Protein AF-A0A813FZG9-F1 (afdb_monomer_lite)

InterPro domains:
  IPR003953 FAD-dependent oxidoreductase 2, FAD-binding domain [PF00890] (6-76)
  IPR036188 FAD/NAD(P)-binding domain superfamily [G3DSA:3.50.50.60] (2-83)
  IPR036188 FAD/NAD(P)-binding domain superfamily [SSF51905] (5-79)
  IPR050315 FAD-dependent oxidoreductase 2 [PTHR43400] (5-80)

Radius of gyration: 17.81 Å; chains: 1; bounding box: 42×37×45 Å

Organism: Polarella glacialis (NCBI:txid89957)

Foldseek 3Di:
DDDDAAEFEDPAPVRVVVQVVCVVVPGPHHHYDYPQDVVVQVPDDDPHCPDVNSVDPVDDDDWPDPVCVVVVNDPTDPVVVVD

Structure (mmCIF, N/CA/C/O backbone):
data_AF-A0A813FZG9-F1
#
_entry.id   AF-A0A813FZG9-F1
#
loop_
_atom_site.group_PDB
_atom_site.id
_atom_site.type_symbol
_atom_site.label_atom_id
_atom_site.label_alt_id
_atom_site.label_comp_id
_atom_site.label_asym_id
_atom_site.label_entity_id
_atom_site.label_seq_id
_atom_site.pdbx_PDB_ins_code
_atom_site.Cartn_x
_atom_site.Cartn_y
_atom_site.Cartn_z
_atom_site.occupancy
_atom_site.B_iso_or_equiv
_atom_site.auth_seq_id
_atom_site.auth_comp_id
_atom_site.auth_asym_id
_atom_site.auth_atom_id
_atom_site.pdbx_PDB_model_num
ATOM 1 N N . SER A 1 1 ? 7.759 -20.057 -20.847 1.00 63.50 1 SER A N 1
ATOM 2 C CA . SER A 1 1 ? 6.754 -18.975 -20.833 1.00 63.50 1 SER A CA 1
ATOM 3 C C . SER A 1 1 ? 7.470 -17.651 -20.627 1.00 63.50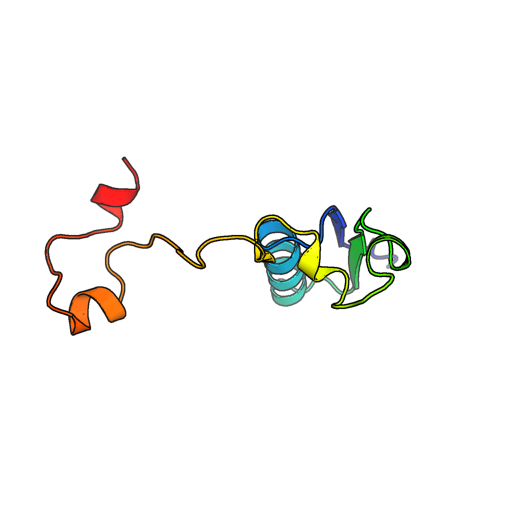 1 SER A C 1
ATOM 5 O O . SER A 1 1 ? 8.205 -17.541 -19.654 1.00 63.50 1 SER A O 1
ATOM 7 N N . CYS A 1 2 ? 7.307 -16.679 -21.523 1.00 57.81 2 CYS A N 1
ATOM 8 C CA . CYS A 1 2 ? 7.779 -15.313 -21.284 1.00 57.81 2 CYS A CA 1
ATOM 9 C C . CYS A 1 2 ? 6.725 -14.604 -20.420 1.00 57.81 2 CYS A C 1
ATOM 11 O O . CYS A 1 2 ? 5.575 -14.510 -20.844 1.00 57.81 2 CYS A O 1
ATOM 13 N N . SER A 1 3 ? 7.066 -14.212 -19.191 1.00 72.62 3 SER A N 1
ATOM 14 C CA . SER A 1 3 ? 6.205 -13.365 -18.358 1.00 72.62 3 SER A CA 1
ATOM 15 C C . SER A 1 3 ? 6.637 -11.918 -18.532 1.00 72.62 3 SER A C 1
ATOM 17 O O . SER A 1 3 ? 7.820 -11.629 -18.386 1.00 72.62 3 SER A O 1
ATOM 19 N N . LEU A 1 4 ? 5.692 -11.030 -18.834 1.00 80.94 4 LEU A N 1
ATOM 20 C CA . LEU A 1 4 ? 5.943 -9.592 -18.808 1.00 80.94 4 LEU A CA 1
ATOM 21 C C . LEU A 1 4 ? 5.918 -9.095 -17.352 1.00 80.94 4 LEU A C 1
ATOM 23 O O . LEU A 1 4 ? 5.100 -9.598 -16.573 1.00 80.94 4 LEU A O 1
ATOM 27 N N . PRO A 1 5 ? 6.776 -8.131 -16.977 1.00 90.62 5 PRO A N 1
ATOM 28 C CA . PRO A 1 5 ? 6.754 -7.549 -15.642 1.00 90.62 5 PRO A CA 1
ATOM 29 C C . PRO A 1 5 ? 5.489 -6.715 -15.428 1.00 90.62 5 PRO A C 1
ATOM 31 O O . PRO A 1 5 ? 4.965 -6.095 -16.357 1.00 90.62 5 PRO A O 1
ATOM 34 N N . VAL A 1 6 ? 5.025 -6.642 -14.180 1.00 96.56 6 VAL A N 1
ATOM 35 C CA . VAL A 1 6 ? 4.072 -5.599 -13.781 1.00 96.56 6 VAL A CA 1
ATOM 36 C C . VAL A 1 6 ? 4.845 -4.289 -13.692 1.00 96.56 6 VAL A C 1
ATOM 38 O O . VAL A 1 6 ? 5.766 -4.173 -12.888 1.00 96.56 6 VAL A O 1
ATOM 41 N N . VAL A 1 7 ? 4.482 -3.306 -14.514 1.00 97.00 7 VAL A N 1
ATOM 42 C CA . VAL A 1 7 ? 5.113 -1.982 -14.492 1.00 97.00 7 VAL A CA 1
ATOM 43 C C . VAL A 1 7 ? 4.243 -1.019 -13.693 1.00 97.00 7 VAL A C 1
ATOM 45 O O . VAL A 1 7 ? 3.092 -0.769 -14.046 1.00 97.00 7 VAL A O 1
ATOM 48 N N . VAL A 1 8 ? 4.808 -0.469 -12.624 1.00 96.06 8 VAL A N 1
ATOM 49 C CA . VAL A 1 8 ? 4.194 0.556 -11.781 1.00 96.06 8 VAL A CA 1
ATOM 50 C C . VAL A 1 8 ? 4.869 1.892 -12.063 1.00 96.06 8 VAL A C 1
ATOM 52 O O . VAL A 1 8 ? 6.090 2.003 -11.987 1.00 96.06 8 VAL A O 1
ATOM 55 N N . VAL A 1 9 ? 4.076 2.915 -12.378 1.00 94.62 9 VAL A N 1
ATOM 56 C CA . VAL A 1 9 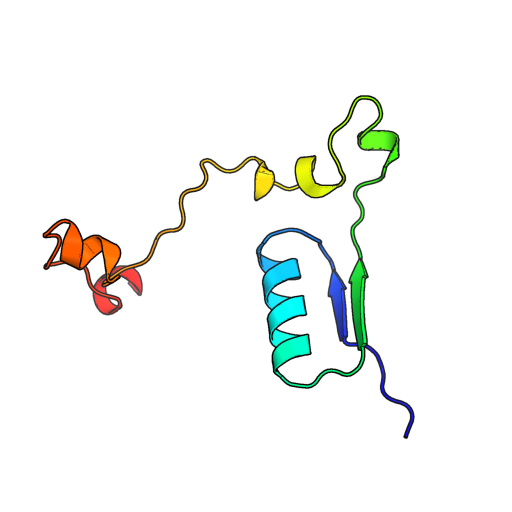? 4.571 4.271 -12.647 1.00 94.62 9 VAL A CA 1
ATOM 57 C C . VAL A 1 9 ? 4.258 5.168 -11.451 1.00 94.62 9 VAL A C 1
ATOM 59 O O . VAL A 1 9 ? 3.094 5.372 -11.109 1.00 94.62 9 VAL A O 1
ATOM 62 N N . GLY A 1 10 ? 5.308 5.703 -10.837 1.00 89.94 10 GLY A N 1
ATOM 63 C CA . GLY A 1 10 ? 5.295 6.507 -9.621 1.00 89.94 10 GLY A CA 1
ATOM 64 C C . GLY A 1 10 ? 5.724 5.703 -8.392 1.00 89.94 10 GLY A C 1
ATOM 65 O O . GLY A 1 10 ? 5.172 4.641 -8.110 1.00 89.94 10 GLY A O 1
ATOM 66 N N . SER A 1 11 ? 6.667 6.235 -7.612 1.00 89.44 11 SER A N 1
ATOM 67 C CA . SER A 1 11 ? 7.158 5.629 -6.363 1.00 89.44 11 SER A CA 1
ATOM 68 C C . SER A 1 11 ? 6.584 6.285 -5.097 1.00 89.44 11 SER A C 1
ATOM 70 O O . SER A 1 11 ? 7.191 6.223 -4.030 1.00 89.44 11 SER A O 1
ATOM 72 N N . GLY A 1 12 ? 5.416 6.931 -5.195 1.00 88.44 12 GLY A N 1
ATOM 73 C CA . GLY A 1 12 ? 4.635 7.380 -4.032 1.00 88.44 12 GLY A CA 1
ATOM 74 C C . GLY A 1 12 ? 3.893 6.230 -3.332 1.00 88.44 12 GLY A C 1
ATOM 75 O O . GLY A 1 12 ? 3.961 5.085 -3.779 1.00 88.44 12 GLY A O 1
ATOM 76 N N . ALA A 1 13 ? 3.127 6.526 -2.268 1.00 91.12 13 ALA A N 1
ATOM 77 C CA . ALA A 1 13 ? 2.412 5.497 -1.490 1.00 91.12 13 ALA A CA 1
ATOM 78 C C . ALA A 1 13 ? 1.592 4.540 -2.366 1.00 91.12 13 ALA A C 1
ATOM 80 O O . ALA A 1 13 ? 1.727 3.327 -2.239 1.00 91.12 13 ALA A O 1
ATOM 81 N N . ALA A 1 14 ? 0.772 5.078 -3.274 1.00 94.06 14 ALA A N 1
ATOM 82 C CA . ALA A 1 14 ? -0.081 4.262 -4.134 1.00 94.06 14 ALA A CA 1
ATOM 83 C C . ALA A 1 14 ? 0.732 3.296 -5.014 1.00 94.06 14 ALA A C 1
ATOM 85 O O . ALA A 1 14 ? 0.381 2.124 -5.119 1.00 94.06 14 ALA A O 1
ATOM 86 N N . GLY A 1 15 ? 1.837 3.767 -5.600 1.00 94.62 15 GLY A N 1
ATOM 87 C CA . GLY A 1 15 ? 2.697 2.947 -6.450 1.00 94.62 15 GLY A CA 1
ATOM 88 C C . GLY A 1 15 ? 3.427 1.860 -5.666 1.00 94.62 15 GLY A C 1
ATOM 89 O O . GLY A 1 15 ? 3.377 0.691 -6.041 1.00 94.62 15 GLY A O 1
ATOM 90 N N . LEU A 1 16 ? 4.024 2.200 -4.523 1.00 93.50 16 LEU A N 1
ATOM 91 C CA . LEU A 1 16 ? 4.698 1.211 -3.674 1.00 93.50 16 LEU A CA 1
ATOM 92 C C . LEU A 1 16 ? 3.724 0.148 -3.141 1.00 93.50 16 LEU A C 1
ATOM 94 O O . LEU A 1 16 ? 4.047 -1.039 -3.156 1.00 93.50 16 LEU A O 1
ATOM 98 N N . VAL A 1 17 ? 2.513 0.546 -2.733 1.00 96.31 17 VAL A N 1
ATOM 99 C CA . VAL A 1 17 ? 1.463 -0.392 -2.304 1.00 96.31 17 VAL A CA 1
ATOM 100 C C . VAL A 1 17 ? 1.005 -1.276 -3.465 1.00 96.31 17 VAL A C 1
ATOM 102 O O . VAL A 1 17 ? 0.859 -2.482 -3.278 1.00 96.31 17 VAL A O 1
ATOM 105 N N . ALA A 1 18 ? 0.830 -0.724 -4.669 1.00 96.94 18 ALA A N 1
ATOM 106 C CA . ALA A 1 18 ? 0.482 -1.505 -5.856 1.00 96.94 18 ALA A CA 1
ATOM 107 C C . ALA A 1 18 ? 1.580 -2.516 -6.221 1.00 96.94 18 ALA A C 1
ATOM 109 O O . ALA A 1 18 ? 1.279 -3.676 -6.507 1.00 96.94 18 ALA A O 1
ATOM 110 N N . ALA A 1 19 ? 2.850 -2.108 -6.156 1.00 96.69 19 ALA A N 1
ATOM 111 C CA . ALA A 1 19 ? 3.990 -2.980 -6.411 1.00 96.69 19 ALA A CA 1
ATOM 112 C C . ALA A 1 19 ? 4.070 -4.128 -5.391 1.00 96.69 19 ALA A C 1
ATOM 114 O O . ALA A 1 19 ? 4.238 -5.291 -5.767 1.00 96.69 19 ALA A O 1
ATOM 115 N N . LEU A 1 20 ? 3.880 -3.816 -4.105 1.00 97.25 20 LEU A N 1
ATOM 116 C CA . LEU A 1 20 ? 3.837 -4.809 -3.034 1.00 97.25 20 LEU A CA 1
ATOM 117 C C . LEU A 1 20 ? 2.655 -5.774 -3.195 1.00 97.25 20 LEU A C 1
ATOM 119 O O . LEU A 1 20 ? 2.828 -6.983 -3.034 1.00 97.25 20 LEU A O 1
ATOM 123 N N . ALA A 1 21 ? 1.470 -5.265 -3.536 1.00 98.06 21 ALA A N 1
ATOM 124 C CA . ALA A 1 21 ? 0.283 -6.082 -3.772 1.00 98.06 21 ALA A CA 1
ATOM 125 C C . ALA A 1 21 ? 0.476 -7.029 -4.966 1.00 98.06 21 ALA A C 1
ATOM 127 O O . ALA A 1 21 ? 0.165 -8.212 -4.859 1.00 98.06 21 ALA A O 1
ATOM 128 N N . ALA A 1 22 ? 1.049 -6.543 -6.073 1.00 96.69 22 ALA A N 1
ATOM 129 C CA . ALA A 1 22 ? 1.356 -7.361 -7.245 1.00 96.69 22 ALA A CA 1
ATOM 130 C C . ALA A 1 22 ? 2.369 -8.471 -6.921 1.00 96.69 22 ALA A C 1
ATOM 132 O O . ALA A 1 22 ? 2.146 -9.630 -7.273 1.00 96.69 22 ALA A O 1
ATOM 133 N N . SER A 1 23 ? 3.442 -8.134 -6.199 1.00 96.44 23 SER A N 1
ATOM 134 C CA . SER A 1 23 ? 4.428 -9.107 -5.713 1.00 96.44 23 SER A CA 1
ATOM 135 C C . SER A 1 23 ? 3.774 -10.165 -4.812 1.00 96.44 23 SER A C 1
ATOM 137 O O . SER A 1 23 ? 3.913 -11.365 -5.048 1.00 96.44 23 SER A O 1
ATOM 139 N N . SER A 1 24 ? 2.947 -9.733 -3.853 1.00 97.50 24 SER A N 1
ATOM 140 C CA . SER A 1 24 ? 2.218 -10.624 -2.934 1.00 97.50 24 SER A CA 1
ATOM 141 C C . SER A 1 24 ? 1.202 -11.525 -3.647 1.00 97.50 24 SER A C 1
ATOM 143 O O . SER A 1 24 ? 0.922 -12.627 -3.184 1.00 97.50 24 SER A O 1
ATOM 145 N N . ALA A 1 25 ? 0.668 -11.083 -4.787 1.00 96.88 25 ALA A N 1
ATOM 146 C CA . ALA A 1 25 ? -0.231 -11.859 -5.638 1.00 96.88 25 ALA A CA 1
ATOM 147 C C . ALA A 1 25 ? 0.503 -12.837 -6.582 1.00 96.88 25 ALA A C 1
ATOM 149 O O . ALA A 1 25 ? -0.145 -13.532 -7.365 1.00 96.88 25 ALA A O 1
ATOM 150 N N . GLY A 1 26 ? 1.838 -12.915 -6.518 1.00 95.25 26 GLY A N 1
ATOM 151 C CA . GLY A 1 26 ? 2.644 -13.873 -7.278 1.00 95.25 26 GLY A CA 1
ATOM 152 C C . GLY A 1 26 ? 3.226 -13.339 -8.588 1.00 95.25 26 GLY A C 1
ATOM 153 O O . GLY A 1 26 ? 3.692 -14.134 -9.411 1.00 95.25 26 GLY A O 1
ATOM 154 N N . ALA A 1 27 ? 3.226 -12.020 -8.809 1.00 95.31 27 ALA A N 1
ATOM 155 C CA . ALA A 1 27 ? 3.978 -11.439 -9.917 1.00 95.31 27 ALA A CA 1
ATOM 156 C C . ALA A 1 27 ? 5.472 -11.766 -9.756 1.00 95.31 27 ALA A C 1
ATOM 158 O O . ALA A 1 27 ? 6.084 -11.449 -8.739 1.00 95.31 27 ALA A O 1
ATOM 159 N N . LYS A 1 28 ? 6.061 -12.408 -10.771 1.00 93.50 28 LYS A N 1
ATOM 160 C CA . LYS A 1 28 ? 7.477 -12.819 -10.744 1.00 93.50 28 LYS A CA 1
ATOM 161 C C . LYS A 1 28 ? 8.438 -11.640 -10.838 1.00 93.50 28 LYS A C 1
ATOM 163 O O . LYS A 1 28 ? 9.558 -11.728 -10.351 1.00 93.50 28 LYS A O 1
ATOM 168 N N . GLU A 1 29 ? 7.999 -10.571 -11.492 1.00 95.56 29 GLU A N 1
ATOM 169 C CA . GLU A 1 29 ? 8.781 -9.367 -11.713 1.00 95.56 29 GLU A CA 1
ATOM 170 C C . GLU A 1 29 ? 7.860 -8.148 -11.635 1.00 95.56 29 GLU A C 1
ATOM 172 O O . GLU A 1 29 ? 6.794 -8.111 -12.261 1.00 95.56 29 GLU A O 1
ATOM 177 N N . VAL A 1 30 ? 8.276 -7.164 -10.840 1.00 96.81 30 VAL A N 1
ATOM 178 C CA . VAL A 1 30 ? 7.596 -5.881 -10.680 1.00 96.81 30 VAL A CA 1
ATOM 179 C C . VAL A 1 30 ? 8.637 -4.785 -10.870 1.00 96.81 30 VAL A C 1
ATOM 181 O O . VAL A 1 30 ? 9.619 -4.730 -10.133 1.00 96.81 30 VAL A O 1
ATOM 184 N N . LEU A 1 31 ? 8.423 -3.924 -11.861 1.00 95.25 31 LEU A N 1
ATOM 185 C CA . LEU A 1 31 ? 9.287 -2.789 -12.167 1.00 95.25 31 LEU A CA 1
ATOM 186 C C . LEU A 1 31 ? 8.594 -1.501 -11.729 1.00 95.25 31 LEU A C 1
ATOM 188 O O . LEU A 1 31 ? 7.478 -1.225 -12.162 1.00 95.25 31 LEU A O 1
ATOM 192 N N . ILE A 1 32 ? 9.263 -0.705 -10.898 1.00 93.38 32 ILE A N 1
ATOM 193 C CA . ILE A 1 32 ? 8.770 0.601 -10.450 1.00 93.38 32 ILE A CA 1
ATOM 194 C C . ILE A 1 32 ? 9.577 1.681 -11.166 1.00 93.38 32 ILE A C 1
ATOM 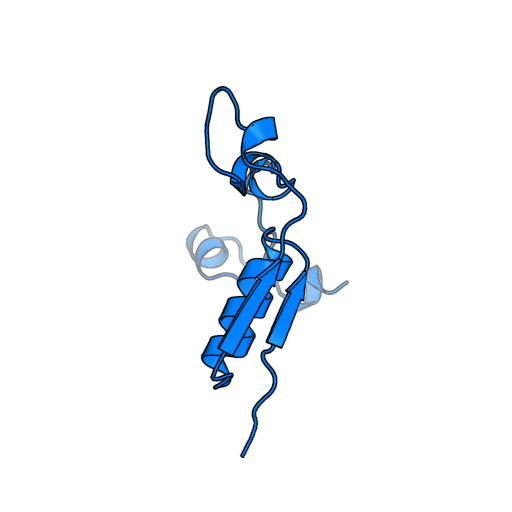196 O O . ILE A 1 32 ? 10.804 1.678 -11.104 1.00 93.38 32 ILE A O 1
ATOM 200 N N . LEU A 1 33 ? 8.889 2.593 -11.847 1.00 91.75 33 LEU A N 1
ATOM 201 C CA . LEU A 1 33 ? 9.487 3.722 -12.554 1.00 91.75 33 LEU A CA 1
ATOM 202 C C . LEU A 1 33 ? 9.100 5.023 -11.857 1.00 91.75 33 LEU A C 1
ATOM 204 O O . LEU A 1 33 ? 7.924 5.247 -11.593 1.00 91.75 33 LEU A O 1
ATOM 208 N N . GLU A 1 34 ? 10.066 5.899 -11.612 1.00 87.81 34 GLU A N 1
ATOM 209 C CA . GLU A 1 34 ? 9.844 7.238 -11.061 1.00 87.81 34 GLU A CA 1
ATOM 210 C C . GLU A 1 34 ? 10.574 8.270 -11.928 1.00 87.81 34 GLU A C 1
ATOM 212 O O . GLU A 1 34 ? 11.656 8.000 -12.446 1.00 87.81 34 GLU A O 1
ATOM 217 N N . LYS A 1 35 ? 9.947 9.435 -12.128 1.00 85.62 35 LYS A N 1
ATOM 218 C CA . LYS A 1 35 ? 10.492 10.543 -12.921 1.00 85.62 35 LYS A CA 1
ATOM 219 C C . LYS A 1 35 ? 11.496 11.369 -12.122 1.00 85.62 35 LYS A C 1
ATOM 221 O O . LYS A 1 35 ? 12.364 11.989 -12.730 1.00 85.62 35 LYS A O 1
ATOM 226 N N . ALA A 1 36 ? 11.327 11.444 -10.801 1.00 74.00 36 ALA A N 1
ATOM 227 C CA . ALA A 1 36 ? 12.234 12.180 -9.928 1.00 74.00 36 ALA A CA 1
ATOM 228 C C . ALA A 1 36 ? 13.675 11.702 -10.129 1.00 74.00 36 ALA A C 1
ATOM 230 O O . ALA A 1 36 ? 13.950 10.501 -10.136 1.00 74.00 36 ALA A O 1
ATOM 231 N N . SER A 1 37 ? 14.584 12.648 -10.337 1.00 63.22 37 SER A N 1
ATOM 232 C CA . SER A 1 37 ? 15.980 12.346 -10.622 1.00 63.22 37 SER A CA 1
ATOM 233 C C . SER A 1 37 ? 16.813 12.393 -9.337 1.00 63.22 37 SER A C 1
ATOM 235 O O . SER A 1 37 ? 16.464 13.070 -8.372 1.00 63.22 37 SER A O 1
ATOM 237 N N . ALA A 1 38 ? 17.940 11.678 -9.304 1.00 56.19 38 ALA A N 1
ATOM 238 C CA . ALA A 1 38 ? 18.888 11.779 -8.190 1.00 56.19 38 ALA A CA 1
ATOM 239 C C . ALA A 1 38 ? 19.612 13.145 -8.150 1.00 56.19 38 ALA A C 1
ATOM 241 O O . ALA A 1 38 ? 20.144 13.535 -7.118 1.00 56.19 38 ALA A O 1
ATOM 242 N N . GLU A 1 39 ? 19.621 13.880 -9.264 1.00 53.50 39 GLU A N 1
ATOM 243 C CA . GLU A 1 39 ? 20.187 15.230 -9.396 1.00 53.50 39 GLU A CA 1
ATOM 244 C C . GLU A 1 39 ? 19.266 16.316 -8.799 1.00 53.50 39 GLU A C 1
ATOM 246 O O . GLU A 1 39 ? 19.761 17.308 -8.258 1.00 53.50 39 GLU A O 1
ATOM 251 N N . ASP A 1 40 ? 17.950 16.064 -8.740 1.00 53.59 40 ASP A N 1
ATOM 252 C CA . ASP A 1 40 ? 16.994 16.827 -7.915 1.00 53.59 40 ASP A CA 1
ATOM 253 C C . ASP A 1 40 ? 17.219 16.614 -6.399 1.00 53.59 40 ASP A C 1
ATOM 255 O O . ASP A 1 40 ? 16.667 17.346 -5.580 1.00 53.59 40 ASP A O 1
ATOM 259 N N . ALA A 1 41 ? 18.040 15.628 -6.017 1.00 52.19 41 ALA A N 1
ATOM 260 C CA . ALA A 1 41 ? 18.409 15.291 -4.639 1.00 52.19 41 ALA A CA 1
ATOM 261 C C . ALA A 1 41 ? 19.855 15.711 -4.294 1.00 52.19 41 ALA A C 1
ATOM 263 O O . ALA A 1 41 ? 20.493 15.110 -3.426 1.00 52.19 41 ALA A O 1
ATOM 264 N N . SER A 1 42 ? 20.393 16.723 -4.990 1.00 47.72 42 SER A N 1
ATOM 265 C CA . SER A 1 42 ? 21.812 17.118 -4.931 1.00 47.72 42 SER A CA 1
ATOM 266 C C . SER A 1 42 ? 22.329 17.558 -3.555 1.00 47.72 42 SER A C 1
ATOM 268 O O . SER A 1 42 ? 23.542 17.551 -3.372 1.00 47.72 42 SER A O 1
ATOM 270 N N . GLU A 1 43 ? 21.470 17.801 -2.559 1.00 49.16 43 GLU A N 1
ATOM 271 C CA . GLU A 1 43 ? 21.876 17.914 -1.146 1.00 49.16 43 GLU A CA 1
ATOM 272 C C . GLU A 1 43 ? 21.027 17.019 -0.213 1.00 49.16 43 GLU A C 1
ATOM 274 O O . GLU A 1 43 ? 20.616 17.420 0.870 1.00 49.16 43 GLU A O 1
ATOM 279 N N . GLY A 1 44 ? 20.774 15.773 -0.644 1.00 52.62 44 GLY A N 1
ATOM 280 C CA . GLY A 1 44 ? 20.040 14.720 0.080 1.00 52.62 44 GLY A CA 1
ATOM 281 C C . GLY A 1 44 ? 18.570 15.052 0.392 1.00 52.62 44 GLY A C 1
ATOM 282 O O . GLY A 1 44 ? 18.116 16.165 0.139 1.00 52.62 44 GLY A O 1
ATOM 283 N N . PRO A 1 45 ? 17.821 14.151 1.058 1.00 53.19 45 PRO A N 1
ATOM 284 C CA . PRO A 1 45 ? 17.789 12.678 1.014 1.00 53.19 45 PRO A CA 1
ATOM 285 C C . PRO A 1 45 ? 17.243 12.075 -0.304 1.00 53.19 45 PRO A C 1
ATOM 287 O O . PRO A 1 45 ? 17.033 12.757 -1.297 1.00 53.19 45 PRO A O 1
ATOM 290 N N . SER A 1 46 ? 17.084 10.746 -0.321 1.00 59.06 46 SER A N 1
ATOM 291 C CA . SER A 1 46 ? 16.733 9.902 -1.480 1.00 59.06 46 SER A CA 1
ATOM 292 C C . SER A 1 46 ? 15.481 10.330 -2.266 1.00 59.06 46 SER A C 1
ATOM 294 O O . SER A 1 46 ? 14.628 11.030 -1.735 1.00 59.06 46 SER A O 1
ATOM 296 N N . LEU A 1 47 ? 15.313 9.767 -3.473 1.00 55.56 47 LEU A N 1
ATOM 297 C CA . LEU A 1 47 ? 14.140 9.840 -4.373 1.00 55.56 47 LEU A CA 1
ATOM 298 C C . LEU A 1 47 ? 12.754 9.948 -3.686 1.00 55.56 47 LEU A C 1
ATOM 300 O O . LEU A 1 47 ? 11.846 10.564 -4.242 1.00 55.56 47 LEU A O 1
ATOM 304 N N . ALA A 1 48 ? 12.587 9.393 -2.478 1.00 57.94 48 ALA A N 1
ATOM 305 C CA . ALA A 1 48 ? 11.391 9.515 -1.642 1.00 57.94 48 ALA A CA 1
ATOM 306 C C . ALA A 1 48 ? 10.978 10.968 -1.313 1.00 57.94 48 ALA A C 1
ATOM 308 O O . ALA A 1 48 ? 9.783 11.257 -1.264 1.00 57.94 48 ALA A O 1
ATOM 309 N N . GLU A 1 49 ? 11.936 11.881 -1.143 1.00 60.22 49 GLU A N 1
ATOM 310 C CA . GLU A 1 49 ? 11.746 13.278 -0.710 1.00 60.22 49 GLU A CA 1
ATOM 311 C C . GLU A 1 49 ? 10.851 14.105 -1.635 1.00 60.22 49 GLU A C 1
ATOM 313 O O . GLU A 1 49 ? 10.099 14.986 -1.209 1.00 60.22 49 GLU A O 1
ATOM 318 N N . THR A 1 50 ? 10.912 13.787 -2.926 1.00 68.38 50 THR A N 1
ATOM 319 C CA . THR A 1 50 ? 10.167 14.487 -3.976 1.00 68.38 50 THR A CA 1
ATOM 320 C C . THR A 1 50 ? 8.685 14.099 -4.008 1.00 68.38 50 THR A C 1
ATOM 322 O O . THR A 1 50 ? 7.870 14.787 -4.627 1.00 68.38 50 THR A O 1
ATOM 325 N N . SER A 1 51 ? 8.295 13.024 -3.315 1.00 77.00 51 SER A N 1
ATOM 326 C CA . SER A 1 51 ? 6.920 12.535 -3.302 1.00 77.00 51 SER A CA 1
ATOM 327 C C . SER A 1 51 ? 6.029 13.341 -2.352 1.00 77.00 51 SER A C 1
ATOM 329 O O . SER A 1 51 ? 6.360 13.568 -1.188 1.00 77.00 51 SER A O 1
ATOM 331 N N . ASN A 1 52 ? 4.814 13.685 -2.789 1.00 83.81 52 ASN A N 1
ATOM 332 C CA . ASN A 1 52 ? 3.806 14.300 -1.912 1.00 83.81 52 ASN A CA 1
ATOM 333 C C . ASN A 1 52 ? 3.420 13.404 -0.724 1.00 83.81 52 ASN A C 1
ATOM 335 O O . ASN A 1 52 ? 3.001 13.910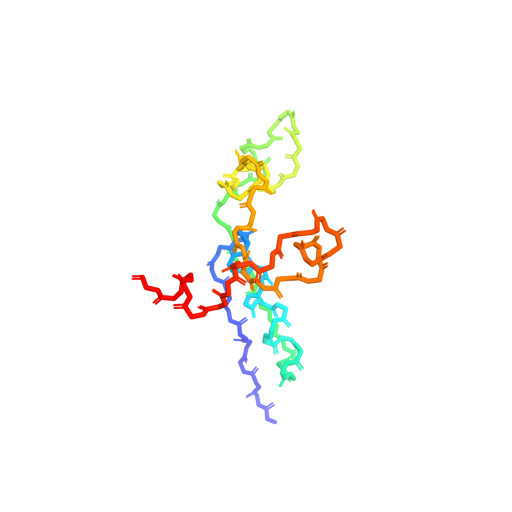 0.311 1.00 83.81 52 ASN A O 1
ATOM 339 N N . THR A 1 53 ? 3.571 12.082 -0.852 1.00 87.00 53 THR A N 1
ATOM 340 C CA . THR A 1 53 ? 3.384 11.155 0.271 1.00 87.00 53 THR A CA 1
ATOM 341 C C . THR A 1 53 ? 4.418 11.404 1.369 1.00 87.00 53 THR A C 1
ATOM 343 O O . THR A 1 53 ? 4.039 11.492 2.535 1.00 87.00 53 THR A O 1
ATOM 346 N N . TRP A 1 54 ? 5.698 11.553 1.010 1.00 84.69 54 TRP A N 1
ATOM 347 C CA . TRP A 1 54 ? 6.775 11.847 1.963 1.00 84.69 54 TRP A CA 1
ATOM 348 C C . TRP A 1 54 ? 6.550 13.183 2.670 1.00 84.69 54 TRP A C 1
ATOM 350 O O . TRP A 1 54 ? 6.705 13.290 3.879 1.00 84.69 54 TRP A O 1
ATOM 360 N N . ARG A 1 55 ? 6.093 14.183 1.912 1.00 85.06 55 ARG A N 1
ATOM 361 C CA . ARG A 1 55 ? 5.800 15.536 2.406 1.00 85.06 55 ARG A CA 1
ATOM 362 C C . ARG A 1 55 ? 4.435 15.674 3.092 1.00 85.06 55 ARG A C 1
ATOM 364 O O . ARG A 1 55 ? 4.038 16.787 3.434 1.00 85.06 55 ARG A O 1
ATOM 371 N N . SER A 1 56 ? 3.680 14.587 3.241 1.00 88.38 56 SER A N 1
ATOM 372 C CA . SER A 1 56 ? 2.366 14.631 3.884 1.00 88.38 56 SER A CA 1
ATOM 373 C C . SER A 1 56 ? 2.495 14.841 5.395 1.00 88.38 56 SER A C 1
ATOM 375 O O . SER A 1 56 ? 3.530 14.563 5.993 1.00 88.38 56 SER A O 1
ATOM 377 N N . SER A 1 57 ? 1.412 15.262 6.052 1.00 93.44 57 SER A N 1
ATOM 378 C CA . SER A 1 57 ? 1.336 15.313 7.520 1.00 93.44 57 SER A CA 1
ATOM 379 C C . SER A 1 57 ? 1.318 13.927 8.188 1.00 93.44 57 SER A C 1
ATOM 381 O O . SER A 1 57 ? 1.118 13.836 9.396 1.00 93.44 57 SER A O 1
ATOM 383 N N . GLY A 1 58 ? 1.487 12.842 7.420 1.00 87.62 58 GLY A N 1
ATOM 384 C CA . GLY A 1 58 ? 1.492 11.468 7.926 1.00 87.62 58 GLY A CA 1
ATOM 385 C C . GLY A 1 58 ? 0.120 10.951 8.364 1.00 87.62 58 GLY A C 1
ATOM 386 O O . GLY A 1 58 ? 0.034 9.916 9.020 1.00 87.62 58 GLY A O 1
ATOM 387 N N . LEU A 1 59 ? -0.963 11.655 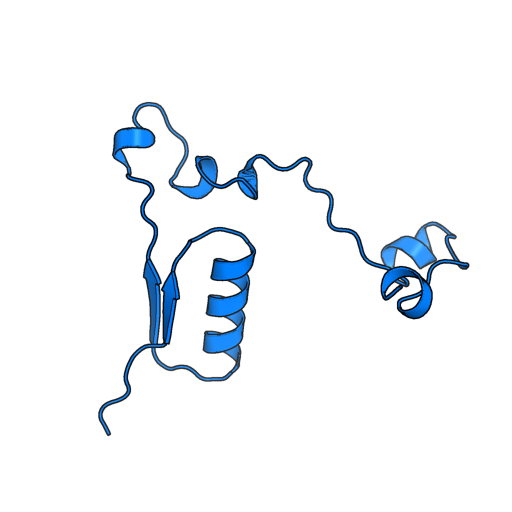8.026 1.00 92.00 59 LEU A N 1
ATOM 388 C CA . LEU A 1 59 ? -2.319 11.269 8.405 1.00 92.00 59 LEU A CA 1
ATOM 389 C C . LEU A 1 59 ? -2.890 10.258 7.407 1.00 92.00 59 LEU A C 1
ATOM 391 O O . LEU A 1 59 ? -3.039 10.567 6.226 1.00 92.00 59 LEU A O 1
ATOM 395 N N . ILE A 1 60 ? -3.265 9.076 7.901 1.00 92.56 60 ILE A N 1
ATOM 396 C CA . ILE A 1 60 ? -3.949 8.030 7.131 1.00 92.56 60 ILE A CA 1
ATOM 397 C C . ILE A 1 60 ? -5.337 7.806 7.749 1.00 92.56 60 ILE A C 1
ATOM 399 O O . ILE A 1 60 ? -5.447 7.076 8.737 1.00 92.56 60 ILE A O 1
ATOM 403 N N . PRO A 1 61 ? -6.398 8.448 7.223 1.00 91.81 61 PRO A N 1
ATOM 404 C CA . PRO A 1 61 ? -7.754 8.234 7.710 1.00 91.81 61 PRO A CA 1
ATOM 405 C C . PRO A 1 61 ? -8.183 6.779 7.517 1.00 91.81 61 PRO A C 1
ATOM 407 O O . PRO A 1 61 ? -8.102 6.225 6.422 1.00 91.81 61 PRO A O 1
ATOM 410 N N . ALA A 1 62 ? -8.661 6.172 8.593 1.00 94.25 62 ALA A N 1
ATOM 411 C CA . ALA A 1 62 ? -9.246 4.843 8.610 1.00 94.25 62 ALA A CA 1
ATOM 412 C C . ALA A 1 62 ? -10.300 4.804 9.718 1.00 94.25 62 ALA A C 1
ATOM 414 O O . ALA A 1 62 ? -10.169 5.522 10.707 1.00 94.25 62 ALA A O 1
ATOM 415 N N . ALA A 1 63 ? -11.326 3.972 9.550 1.00 95.62 63 ALA A N 1
ATOM 416 C CA . ALA A 1 63 ? -12.455 3.899 10.471 1.00 95.62 63 ALA A CA 1
ATOM 417 C C . ALA A 1 63 ? -12.649 2.490 11.031 1.00 95.62 63 ALA A C 1
ATOM 419 O O . ALA A 1 63 ? -12.435 1.495 10.335 1.00 95.62 63 ALA A O 1
ATOM 420 N N . GLY A 1 64 ? -13.078 2.409 12.291 1.00 94.31 64 GLY A N 1
ATOM 421 C CA . GLY A 1 64 ? -13.240 1.151 13.024 1.00 94.31 64 GLY A CA 1
ATOM 422 C C . GLY A 1 64 ? -11.924 0.406 13.281 1.00 94.31 64 GLY A C 1
ATOM 423 O O . GLY A 1 64 ? -11.915 -0.820 13.377 1.00 94.31 64 GLY A O 1
ATOM 424 N N . THR A 1 65 ? -10.799 1.118 13.347 1.00 96.00 65 THR A N 1
ATOM 425 C CA . THR A 1 65 ? -9.480 0.514 13.574 1.00 96.00 65 THR A CA 1
ATOM 426 C C . THR A 1 65 ? -9.316 0.027 15.016 1.00 96.00 65 THR A C 1
ATOM 428 O O . THR A 1 65 ? -9.906 0.569 15.951 1.00 96.00 65 THR A O 1
ATOM 431 N N . ALA A 1 66 ? -8.435 -0.955 15.230 1.00 95.25 66 ALA A N 1
ATOM 432 C CA . ALA A 1 66 ? -8.068 -1.384 16.582 1.00 95.25 66 ALA A CA 1
ATOM 433 C C . ALA A 1 66 ? -7.506 -0.225 17.430 1.00 95.25 66 ALA A C 1
ATOM 435 O O . ALA A 1 66 ? -7.779 -0.158 18.625 1.00 95.25 66 ALA A O 1
ATOM 436 N N . LEU A 1 67 ? -6.784 0.713 16.802 1.00 95.75 67 LEU A N 1
ATOM 437 C CA . LEU A 1 67 ? -6.251 1.914 17.452 1.00 95.75 67 LEU A CA 1
ATOM 438 C C . LEU A 1 67 ? -7.371 2.829 17.965 1.00 95.75 67 LEU A C 1
ATOM 440 O O . LEU A 1 67 ? -7.311 3.302 19.097 1.00 95.75 67 LEU A O 1
ATOM 444 N N . GLN A 1 68 ? -8.422 3.035 17.168 1.00 96.19 68 GLN A N 1
ATOM 445 C CA . GLN A 1 68 ? -9.600 3.800 17.584 1.00 96.19 68 GLN A CA 1
ATOM 446 C C . GLN A 1 68 ? -10.323 3.133 18.755 1.00 96.19 68 GLN A C 1
ATOM 448 O O . GLN A 1 68 ? -10.626 3.799 19.745 1.00 96.19 68 GLN A O 1
ATOM 453 N N . LEU A 1 69 ? -10.520 1.812 18.690 1.00 95.31 69 LEU A N 1
ATOM 454 C CA . LEU A 1 69 ? -11.149 1.052 19.773 1.00 95.31 69 LEU A CA 1
ATOM 455 C C . LEU A 1 69 ? -10.346 1.140 21.078 1.00 95.31 69 LEU A C 1
ATOM 457 O O . LEU A 1 69 ? -10.928 1.345 22.143 1.00 95.31 69 LEU A O 1
ATOM 461 N N . GLN A 1 70 ? -9.016 1.034 20.999 1.00 97.06 70 GLN A N 1
ATOM 462 C CA . GLN A 1 70 ? -8.112 1.196 22.144 1.00 97.06 70 GLN A CA 1
ATOM 463 C C . GLN A 1 70 ? -8.160 2.612 22.732 1.00 97.06 70 GLN A C 1
ATOM 465 O O . GLN A 1 70 ? -8.079 2.768 23.947 1.00 97.06 70 GLN A O 1
ATOM 470 N N . ALA A 1 71 ? -8.350 3.632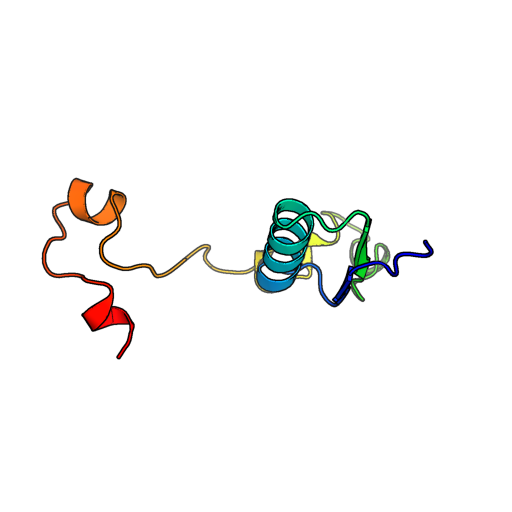 21.893 1.00 96.94 71 ALA A N 1
ATOM 471 C CA . ALA A 1 71 ? -8.537 5.019 22.314 1.00 96.94 71 ALA A CA 1
ATOM 472 C C . ALA A 1 71 ? -9.961 5.328 22.827 1.00 96.94 71 ALA A C 1
ATOM 474 O O . ALA A 1 71 ? -10.245 6.463 23.203 1.00 96.94 71 ALA A O 1
ATOM 475 N N . GLY A 1 72 ? -10.869 4.344 22.847 1.00 97.19 72 GLY A N 1
ATOM 476 C CA . GLY A 1 72 ? -12.249 4.515 23.307 1.00 97.19 72 GLY A CA 1
ATOM 477 C C . GLY A 1 72 ? -13.200 5.142 22.281 1.00 97.19 72 GLY A C 1
ATOM 478 O O . GLY A 1 72 ? -14.339 5.445 22.633 1.00 97.19 72 GLY A O 1
ATOM 479 N N . ILE A 1 73 ? -12.773 5.293 21.024 1.00 95.75 73 ILE A N 1
ATOM 480 C CA . ILE A 1 73 ? -13.595 5.783 19.910 1.00 95.75 73 ILE A CA 1
ATOM 481 C C . ILE A 1 73 ? -14.421 4.601 19.388 1.00 95.75 73 ILE A C 1
ATOM 483 O O . ILE A 1 73 ? -13.876 3.653 18.820 1.00 95.75 73 ILE A O 1
ATOM 487 N N . LYS A 1 74 ? -15.734 4.620 19.641 1.00 92.75 74 LYS A N 1
ATOM 488 C CA . LYS A 1 74 ? -16.641 3.474 19.408 1.00 92.75 74 LYS A CA 1
ATOM 489 C C . LYS A 1 74 ? -17.702 3.725 18.343 1.00 92.75 74 LYS A C 1
ATOM 491 O O . LYS A 1 74 ? -18.345 2.784 17.889 1.00 92.75 74 LYS A O 1
ATOM 496 N N . ASP A 1 75 ? -17.925 4.984 18.013 1.00 92.50 75 ASP A N 1
ATOM 497 C CA . ASP A 1 75 ? -18.950 5.450 17.090 1.00 92.50 75 ASP A CA 1
ATOM 498 C C . ASP A 1 75 ? -18.439 5.593 15.653 1.00 92.50 75 ASP A C 1
ATOM 500 O O . ASP A 1 75 ? -19.253 5.703 14.739 1.00 92.50 75 ASP A O 1
ATOM 504 N N . ASP A 1 76 ? -17.124 5.513 15.426 1.00 93.44 76 ASP A N 1
ATOM 505 C CA . ASP A 1 76 ? -16.571 5.473 14.076 1.00 93.44 76 ASP A CA 1
ATOM 506 C C . ASP A 1 76 ? -16.703 4.078 13.439 1.00 93.44 76 ASP A C 1
ATOM 508 O O . ASP A 1 76 ? -16.532 3.043 14.088 1.00 93.44 76 ASP A O 1
ATOM 512 N N . SER A 1 77 ? -17.015 4.028 12.143 1.00 93.69 77 SER A N 1
ATOM 513 C CA . SER A 1 77 ? -17.192 2.767 11.420 1.00 93.69 77 SER A CA 1
ATOM 514 C C . SER A 1 77 ? -16.852 2.888 9.935 1.00 93.69 77 SER A C 1
ATOM 516 O O . SER A 1 77 ? -17.068 3.945 9.337 1.00 93.69 77 SER A O 1
ATOM 518 N N . PRO A 1 78 ? -16.437 1.789 9.274 1.00 93.31 78 PRO A N 1
ATOM 519 C CA . PRO A 1 78 ? -16.203 1.790 7.830 1.00 93.31 78 PRO A CA 1
ATOM 520 C C . PRO A 1 78 ? -17.403 2.285 7.009 1.00 93.31 78 PRO A C 1
ATOM 522 O O . PRO A 1 78 ? -17.226 2.912 5.972 1.00 93.31 78 PRO A O 1
ATOM 525 N N . LYS A 1 79 ? -18.636 2.050 7.485 1.00 93.50 79 LYS A N 1
ATOM 526 C CA . LYS A 1 79 ? -19.862 2.537 6.831 1.00 93.50 79 LYS A CA 1
ATOM 527 C C . LYS A 1 79 ? -20.026 4.057 6.907 1.00 93.50 79 LYS A C 1
ATOM 529 O O . LYS A 1 79 ? -20.694 4.613 6.043 1.00 93.50 79 LYS A O 1
ATOM 534 N N . LEU A 1 80 ? -19.500 4.704 7.949 1.00 92.94 80 LEU A N 1
ATOM 535 C CA . LEU A 1 80 ? -19.518 6.163 8.072 1.00 92.94 80 LEU A CA 1
ATOM 536 C C . LEU A 1 80 ? -18.456 6.800 7.174 1.00 92.94 80 LEU A C 1
ATOM 538 O O . LEU A 1 80 ? -18.770 7.772 6.502 1.00 92.94 80 LEU A O 1
ATOM 542 N N . LEU A 1 81 ? -17.254 6.217 7.108 1.00 93.12 81 LEU A N 1
ATOM 543 C CA . LEU A 1 81 ? -16.160 6.694 6.251 1.00 93.12 81 LEU A CA 1
ATOM 544 C C . LEU A 1 81 ? -16.421 6.497 4.748 1.00 93.12 81 LEU A C 1
ATOM 546 O O . LEU A 1 81 ? -15.912 7.256 3.935 1.00 93.12 81 LEU A O 1
ATOM 550 N N . ALA A 1 82 ? -17.185 5.470 4.368 1.00 89.94 82 ALA A N 1
ATOM 551 C CA . ALA A 1 82 ? -17.489 5.168 2.967 1.00 89.94 82 ALA A CA 1
ATOM 552 C C . ALA A 1 82 ? -18.565 6.079 2.334 1.00 89.94 82 ALA A C 1
ATOM 554 O O . ALA A 1 82 ? -18.945 5.839 1.187 1.00 89.94 82 ALA A O 1
ATOM 555 N N . LYS A 1 83 ? -19.096 7.055 3.081 1.00 69.00 83 LYS A N 1
ATOM 556 C CA . LYS A 1 83 ? -20.049 8.061 2.591 1.00 69.00 83 LYS A CA 1
ATOM 557 C C . LYS A 1 83 ? -19.321 9.302 2.099 1.00 69.00 83 LYS A C 1
ATOM 559 O O . LYS A 1 83 ? -19.802 9.861 1.092 1.00 69.00 83 LYS A O 1
#

Secondary structure (DSSP, 8-state):
--PPPEEEE--SHHHHHHHHHHHHTT-S-EEEE----SGGGTTS--GGGGSTTTTS------SS-HHHHHTT--S--HHHHT-

Sequence (83 aa):
SCSLPVVVVGSGAAGLVAALAASSAGAKEVLILEKASAEDASEGPSLAETSNTWRSSGLIPAAGTALQLQAGIKDDSPKLLAK

pLDDT: mean 85.15, std 15.21, range [47.72, 98.06]